Protein AF-A0A2D5RWP9-F1 (afdb_monomer)

Solvent-accessible surface area (backbone atoms only — not comparable to full-atom values): 9171 Å² total; per-residue (Å²): 132,50,73,49,72,63,87,47,72,61,32,36,39,42,35,46,74,88,45,94,67,64,46,67,49,40,52,75,76,70,40,96,72,80,53,68,64,59,50,48,52,53,51,50,51,46,49,51,52,52,52,40,40,59,70,70,45,74,65,79,40,70,72,49,46,51,50,49,53,53,50,52,50,51,52,50,51,54,46,50,58,51,56,60,55,58,46,37,27,44,32,41,39,40,41,35,51,88,33,41,37,39,33,44,34,35,32,41,31,47,40,72,61,50,60,53,40,54,74,77,41,97,43,74,67,56,35,51,54,55,34,52,76,67,67,56,53,42,78,75,44,78,47,79,45,81,44,94,59,90,75,68,82,51,73,52,77,48,82,42,84,106

Nearest PDB structures (foldseek):
  5a8s-assembly1_A  TM=4.879E-01  e=1.128E+00  Antheraea mylitta cypovirus 4
  5a9b-assembly1_A  TM=5.141E-01  e=1.789E+00  Bombyx mori cypovirus 1
  5gqj-assembly1_A  TM=4.897E-01  e=2.529E+00  Bombyx mori cypovirus 1
  2oh5-assembly1_A  TM=4.934E-01  e=3.786E+00  Bombyx mori cypovirus 1
  7wyr-assembly1_A  TM=3.131E-01  e=5.351E+00  Bombyx mori cypovirus 1

Foldseek 3Di:
DDWDALVAQRWIWDDDLPDPDIFIDGVQCVPPDPDPVLNVQVVVLRVVLRVCSNVVHDCNDPVNRVVSVVSNVVSVVVVVVVVQLLQWKWKWKWWQDPQFKTKTWIKTARNVLQVVVVVVDPDSVVSCVVCVVVVRIDGPDIDIGTGDDDDDTDIDMDIGGD

Mean predicted aligned error: 15.43 Å

Secondary structure (DSSP, 8-state):
--EEE-SSTT-EEES-SSSS--EEE-HHHHSS---HHHHHHHHHHHHHHHHHHHTT--TTSHHHHHHHHHHHHHHHHHHHHHHGGGGEEEEEEEEEETTTEEEEEEEEEEHHHHHHHTTT-S-HHHHHHHHHHTT--EEEEEEEEE-------EEEEEEE--

Radius of gyration: 24.76 Å; Cα contacts (8 Å, |Δi|>4): 239; chains: 1; bounding box: 57×28×71 Å

pLDDT: mean 77.9, std 11.56, range [49.12, 94.31]

Sequence (162 aa):
MKYLELNVHGFVISGSQDDGDITIKSDLTTSNNTDPVYLGAVRALETMICASFKAGIDVCTPSFLEAIELTVGAIFEEYNKRSETSDLIEIHKYTRTNAIIERDIVINVPESAWLKVMKEVDSEQDVLDVLSQQNHCHIASDTVNVVDTNAIFESSIDVIYK

Structure (mmCIF, N/CA/C/O backbone):
data_AF-A0A2D5RWP9-F1
#
_entry.id   AF-A0A2D5RWP9-F1
#
loop_
_atom_site.group_PDB
_atom_site.id
_atom_site.type_symbol
_atom_site.label_atom_id
_atom_site.label_alt_id
_atom_site.label_comp_id
_atom_site.label_asym_id
_atom_site.label_entity_id
_atom_site.label_seq_id
_atom_site.pdbx_PDB_ins_code
_atom_site.Cartn_x
_atom_site.Cartn_y
_atom_site.Cartn_z
_atom_site.occupancy
_atom_site.B_iso_or_equiv
_atom_site.auth_seq_id
_atom_site.auth_comp_id
_atom_site.auth_asym_id
_atom_site.auth_atom_id
_atom_site.pdbx_PDB_model_num
ATOM 1 N N . MET A 1 1 ? -25.845 8.946 19.096 1.00 50.19 1 MET A N 1
ATOM 2 C CA . MET A 1 1 ? -24.679 8.549 18.284 1.00 50.19 1 MET A CA 1
ATOM 3 C C . MET A 1 1 ? -23.478 8.556 19.213 1.00 50.19 1 MET A C 1
ATOM 5 O O . MET A 1 1 ? -23.206 9.603 19.788 1.00 50.19 1 MET A O 1
ATOM 9 N N . LYS A 1 2 ? -22.883 7.393 19.498 1.00 65.75 2 LYS A N 1
ATOM 10 C CA . LYS A 1 2 ? -21.662 7.316 20.308 1.00 65.75 2 LYS A CA 1
ATOM 11 C C . LYS A 1 2 ? -20.472 7.485 19.361 1.00 65.75 2 LYS A C 1
ATOM 13 O O . LYS A 1 2 ? -20.481 6.911 18.273 1.00 65.75 2 LYS A O 1
ATOM 18 N N . TYR A 1 3 ? -19.516 8.307 19.770 1.00 76.69 3 TYR A N 1
ATOM 19 C CA . TYR A 1 3 ? -18.241 8.483 19.088 1.00 76.69 3 TYR A CA 1
ATOM 20 C C . TYR A 1 3 ? -17.156 7.922 19.998 1.00 76.69 3 TYR A C 1
ATOM 22 O O . TYR A 1 3 ? -17.167 8.201 21.198 1.00 76.69 3 TYR A O 1
ATOM 30 N N . LEU A 1 4 ? -16.272 7.103 19.437 1.00 84.69 4 LEU A N 1
ATOM 31 C CA . LEU A 1 4 ? -15.088 6.603 20.120 1.00 84.69 4 LEU A CA 1
ATOM 32 C C . LEU A 1 4 ? -13.856 7.136 19.395 1.00 84.69 4 LEU A C 1
ATOM 34 O O . LEU A 1 4 ? -13.602 6.775 18.247 1.00 84.69 4 LEU A O 1
ATOM 38 N N . GLU A 1 5 ? -13.118 8.005 20.074 1.00 88.44 5 GLU A N 1
ATOM 39 C CA . GLU A 1 5 ? -11.850 8.542 19.592 1.00 88.44 5 GLU A CA 1
ATOM 40 C C . GLU A 1 5 ? -10.716 7.655 20.099 1.00 88.44 5 GLU A C 1
ATOM 42 O O . GLU A 1 5 ? -10.582 7.428 21.302 1.00 88.44 5 GLU A O 1
ATOM 47 N N . LEU A 1 6 ? -9.897 7.143 19.179 1.00 84.62 6 LEU A N 1
ATOM 48 C CA . LEU A 1 6 ? -8.772 6.271 19.526 1.00 84.62 6 LEU A CA 1
ATOM 49 C C . LEU A 1 6 ? -7.5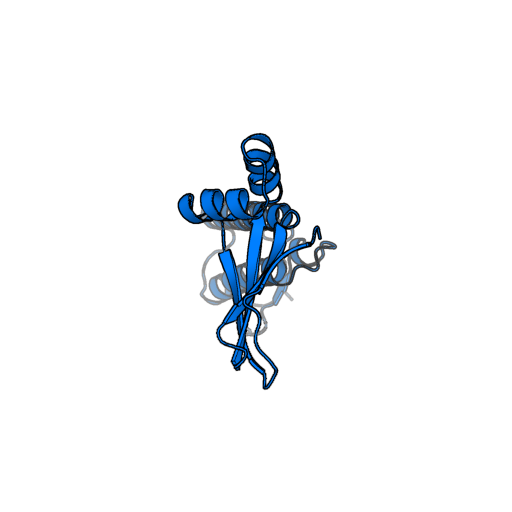03 7.059 19.890 1.00 84.62 6 LEU A C 1
ATOM 51 O O . LEU A 1 6 ? -6.509 6.458 20.280 1.00 84.62 6 LEU A O 1
ATOM 55 N N . ASN A 1 7 ? -7.533 8.395 19.783 1.00 84.94 7 ASN A N 1
ATOM 56 C CA . ASN A 1 7 ? -6.417 9.314 20.066 1.00 84.94 7 ASN A CA 1
ATOM 57 C C . ASN A 1 7 ? -5.117 9.017 19.295 1.00 84.94 7 ASN A C 1
ATOM 59 O O . ASN A 1 7 ? -4.042 9.462 19.686 1.00 84.94 7 ASN A O 1
ATOM 63 N N . VAL A 1 8 ? -5.225 8.308 18.174 1.00 84.19 8 VAL A N 1
ATOM 64 C CA . VAL A 1 8 ? -4.129 7.980 17.264 1.00 84.19 8 VAL A CA 1
ATOM 65 C C . VAL A 1 8 ? -4.573 8.318 15.845 1.00 84.19 8 VAL A C 1
ATOM 67 O O . VAL A 1 8 ? -5.692 7.981 15.467 1.00 84.19 8 VAL A O 1
ATOM 70 N N . HIS A 1 9 ? -3.739 9.033 15.081 1.00 83.44 9 HIS A N 1
ATOM 71 C CA . HIS A 1 9 ? -3.954 9.385 13.661 1.00 83.44 9 HIS A CA 1
ATOM 72 C C . HIS A 1 9 ? -5.377 9.873 13.283 1.00 83.44 9 HIS A C 1
ATOM 74 O O . HIS A 1 9 ? -5.860 9.625 12.175 1.00 83.44 9 HIS A O 1
ATOM 80 N N . GLY A 1 10 ? -6.068 10.543 14.212 1.00 83.69 10 GLY A N 1
ATOM 81 C CA . GLY A 1 10 ? -7.435 11.033 14.014 1.00 83.69 10 GLY A CA 1
ATOM 82 C C . GLY A 1 10 ? -8.488 9.935 13.835 1.00 83.69 10 GLY A C 1
ATOM 83 O O . GLY A 1 10 ? -9.548 10.202 13.276 1.00 83.69 10 GLY A O 1
ATOM 84 N N . PHE A 1 11 ? -8.217 8.694 14.261 1.00 87.81 11 PHE A N 1
ATOM 85 C CA . PHE A 1 11 ? -9.180 7.601 14.153 1.00 87.81 11 PHE A CA 1
ATOM 86 C C . PHE A 1 11 ? -10.398 7.842 15.055 1.00 87.81 11 PHE A C 1
ATOM 88 O O . PHE A 1 11 ? -10.295 7.855 16.287 1.00 87.81 11 PHE A O 1
ATOM 95 N N . VAL A 1 12 ? -11.566 7.980 14.426 1.00 89.62 12 VAL A N 1
ATOM 96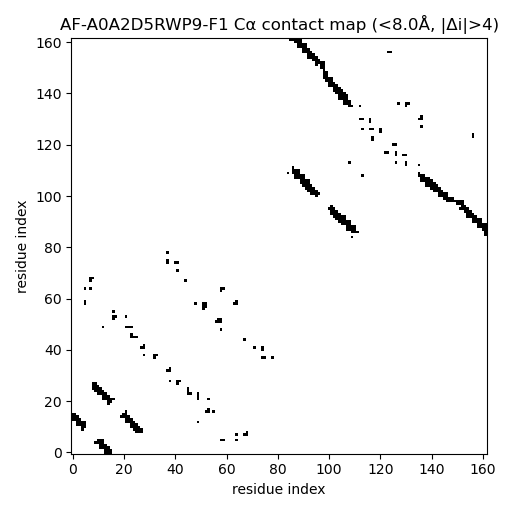 C CA . VAL A 1 12 ? -12.858 8.169 15.093 1.00 89.62 12 VAL A CA 1
ATOM 97 C C . VAL A 1 12 ? -13.856 7.140 14.586 1.00 89.62 12 VAL A C 1
ATOM 99 O O . VAL A 1 12 ? -14.205 7.119 13.403 1.00 89.62 12 VAL A O 1
ATOM 102 N N . ILE A 1 13 ? -14.359 6.314 15.500 1.00 89.00 13 ILE A N 1
ATOM 103 C CA . ILE A 1 13 ? -15.440 5.366 15.238 1.00 89.00 13 ILE A CA 1
ATOM 104 C C . ILE A 1 13 ? -16.768 6.040 15.578 1.00 89.00 13 ILE A C 1
ATOM 106 O O . ILE A 1 13 ? -16.954 6.558 16.677 1.00 89.00 13 ILE A O 1
ATOM 110 N N . SER A 1 14 ? -17.710 6.014 14.640 1.00 86.88 14 SER A N 1
ATOM 111 C CA . SER A 1 14 ? -19.062 6.545 14.808 1.00 86.88 14 SER A CA 1
ATOM 112 C C . SER A 1 14 ? -20.075 5.418 14.636 1.00 86.88 14 SER A C 1
ATOM 114 O O . SER A 1 14 ? -20.138 4.805 13.569 1.00 86.88 14 SER A O 1
ATOM 116 N N . GLY A 1 15 ? -20.871 5.147 15.670 1.00 76.62 15 GLY A N 1
ATOM 117 C CA . GLY A 1 15 ? -21.870 4.076 15.642 1.00 76.62 15 GLY A CA 1
ATOM 118 C C . GLY A 1 15 ? -22.119 3.462 17.016 1.00 76.62 15 GLY A C 1
ATOM 119 O O . GLY A 1 15 ? -21.591 3.922 18.028 1.00 76.62 15 GLY A O 1
ATOM 120 N N . SER A 1 16 ? -22.959 2.433 17.058 1.00 67.44 16 SER A N 1
ATOM 121 C CA . SER A 1 16 ? -23.137 1.583 18.237 1.00 67.44 16 SER A CA 1
ATOM 122 C C . SER A 1 16 ? -22.515 0.222 17.956 1.00 67.44 16 SER A C 1
ATOM 124 O O . SER A 1 16 ? -22.616 -0.267 16.838 1.00 67.44 16 SER A O 1
ATOM 126 N N . GLN A 1 17 ? -21.908 -0.404 18.961 1.00 67.00 17 GLN A N 1
ATOM 127 C CA . GLN A 1 17 ? -21.386 -1.769 18.841 1.00 67.00 17 GLN A CA 1
ATOM 128 C C . GLN A 1 17 ? -22.496 -2.783 18.495 1.00 67.00 17 GLN A C 1
ATOM 130 O O . GLN A 1 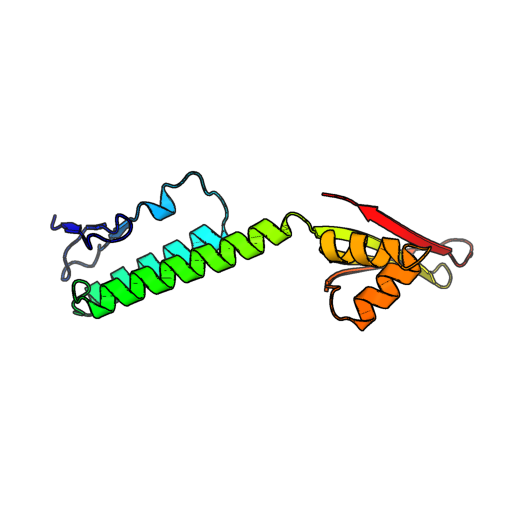17 ? -22.233 -3.772 17.818 1.00 67.00 17 GLN A O 1
ATOM 135 N N . ASP A 1 18 ? -23.736 -2.474 18.895 1.00 66.00 18 ASP A N 1
ATOM 136 C CA . ASP A 1 18 ? -24.911 -3.348 18.781 1.00 66.00 18 ASP A CA 1
ATOM 137 C C . ASP A 1 18 ? -25.792 -3.084 17.542 1.00 66.00 18 ASP A C 1
ATOM 139 O O . ASP A 1 18 ? -26.587 -3.942 17.169 1.00 66.00 18 ASP A O 1
ATOM 143 N N . ASP A 1 19 ? -25.665 -1.917 16.895 1.00 63.53 19 ASP A N 1
ATOM 144 C CA . ASP A 1 19 ? -26.468 -1.521 15.724 1.00 63.53 19 ASP A CA 1
ATOM 145 C C . ASP A 1 19 ? -25.530 -1.401 14.519 1.00 63.53 19 ASP A C 1
ATOM 147 O O . ASP A 1 19 ? -24.622 -0.572 14.513 1.00 63.53 19 ASP A O 1
ATOM 151 N N . GLY A 1 20 ? -25.725 -2.262 13.516 1.00 63.59 20 GLY A N 1
ATOM 152 C CA . GLY A 1 20 ? -24.739 -2.657 12.497 1.00 63.59 20 GLY A CA 1
ATOM 153 C C . GLY A 1 20 ? -24.080 -1.563 11.640 1.00 63.59 20 GLY A C 1
ATOM 154 O O . GLY A 1 20 ? -23.140 -1.879 10.901 1.00 63.59 20 GLY A O 1
ATOM 155 N N . ASP A 1 21 ? -24.487 -0.304 11.773 1.00 72.56 21 ASP A N 1
ATOM 156 C CA . ASP A 1 21 ? -23.937 0.850 11.065 1.00 72.56 21 ASP A CA 1
ATOM 157 C C . ASP A 1 21 ? -22.815 1.514 11.879 1.00 72.56 21 ASP A C 1
ATOM 159 O O . ASP A 1 21 ? -22.967 2.579 12.482 1.00 72.56 21 ASP A O 1
ATOM 163 N N . ILE A 1 22 ? -21.654 0.854 11.887 1.00 81.50 22 ILE A N 1
ATOM 164 C CA . ILE A 1 22 ? -20.403 1.424 12.400 1.00 81.50 22 ILE A CA 1
ATOM 165 C C . ILE A 1 22 ? -19.589 1.949 11.228 1.00 81.50 22 ILE A C 1
ATOM 167 O O . ILE A 1 22 ? -19.312 1.223 10.272 1.00 81.50 22 ILE A O 1
ATOM 171 N N . THR A 1 23 ? -19.186 3.207 11.339 1.00 85.06 23 THR A N 1
ATOM 172 C CA . THR A 1 23 ? -18.279 3.872 10.408 1.00 85.06 23 THR A CA 1
ATOM 173 C C . THR A 1 23 ? -17.022 4.294 11.147 1.00 85.06 23 THR A C 1
ATOM 175 O O . THR A 1 23 ? -17.059 4.561 12.346 1.00 85.06 23 THR A O 1
ATOM 178 N N . ILE A 1 24 ? -15.909 4.364 10.432 1.00 89.44 24 ILE A N 1
ATOM 179 C CA . ILE A 1 24 ? -14.653 4.900 10.946 1.00 89.44 24 ILE A CA 1
ATOM 180 C C . ILE A 1 24 ? -14.132 5.932 9.960 1.00 89.44 24 ILE A C 1
ATOM 182 O O . ILE A 1 24 ? -14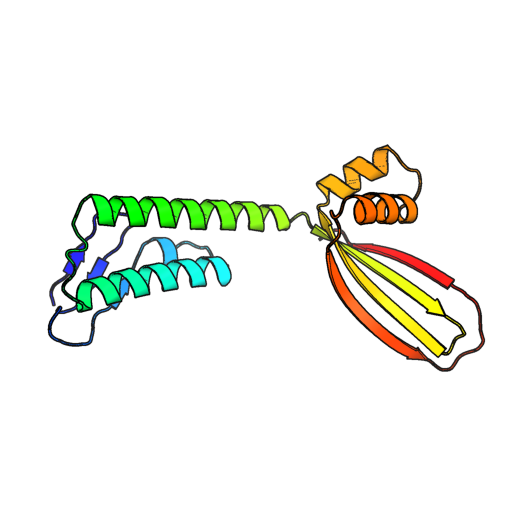.379 5.835 8.756 1.00 89.44 24 ILE A O 1
ATOM 186 N N . LYS A 1 25 ? -13.450 6.935 10.494 1.00 86.81 25 LYS A N 1
ATOM 187 C CA . LYS A 1 25 ? -12.688 7.914 9.727 1.00 86.81 25 LYS A CA 1
ATOM 188 C C . LYS A 1 25 ? -11.340 8.116 10.395 1.00 86.81 25 LYS A C 1
ATOM 190 O O . LYS A 1 25 ? -11.217 7.866 11.591 1.00 86.81 25 LYS A O 1
ATOM 195 N N . SER A 1 26 ? -10.372 8.582 9.624 1.00 87.81 26 SER A N 1
ATOM 196 C CA . SER A 1 26 ? -9.033 8.944 10.078 1.00 87.81 26 SER A CA 1
ATOM 197 C C . SER A 1 26 ? -8.552 10.187 9.341 1.00 87.81 26 SER A C 1
ATOM 199 O O . SER A 1 26 ? -9.002 10.459 8.224 1.00 87.81 26 SER A O 1
ATOM 201 N N . ASP A 1 27 ? -7.582 10.899 9.914 1.00 85.62 27 ASP A N 1
ATOM 202 C CA . ASP A 1 27 ? -6.959 12.041 9.232 1.00 85.62 27 ASP A CA 1
ATOM 203 C C . ASP A 1 27 ? -6.140 11.595 8.002 1.00 85.62 27 ASP A C 1
ATOM 205 O O . ASP A 1 27 ? -5.843 12.381 7.095 1.00 85.62 27 ASP A O 1
ATOM 209 N N . LEU A 1 28 ? -5.805 10.302 7.944 1.00 83.00 28 LEU A N 1
ATOM 210 C CA . LEU A 1 28 ? -4.991 9.677 6.905 1.00 83.00 28 LEU A CA 1
ATOM 211 C C . LEU A 1 28 ? -5.695 9.661 5.541 1.00 83.00 28 LEU A C 1
ATOM 213 O O . LEU A 1 28 ? -5.029 9.830 4.518 1.00 83.00 28 LEU A O 1
ATOM 217 N N . THR A 1 29 ? -7.025 9.513 5.514 1.00 72.12 29 THR A N 1
ATOM 218 C CA . THR A 1 29 ? -7.829 9.527 4.275 1.00 72.12 29 THR A CA 1
ATOM 219 C C . THR A 1 29 ? -8.207 10.932 3.803 1.00 72.12 29 THR A C 1
ATOM 221 O O . THR A 1 29 ? -8.591 11.100 2.647 1.00 72.12 29 THR A O 1
ATOM 224 N N . THR A 1 30 ? -8.087 11.942 4.669 1.00 61.00 30 THR A N 1
ATOM 225 C CA . THR A 1 30 ? -8.327 13.362 4.344 1.00 61.00 30 THR A CA 1
ATOM 226 C C . THR A 1 30 ? -7.077 14.120 3.913 1.00 61.00 30 THR A C 1
ATOM 228 O O . THR A 1 30 ? -7.170 15.279 3.509 1.00 61.00 30 THR A O 1
ATOM 231 N N . SER A 1 31 ? -5.904 13.491 3.998 1.00 60.91 31 SER A N 1
ATOM 232 C CA . SER A 1 31 ? -4.674 14.057 3.450 1.00 60.91 31 SER A CA 1
ATOM 233 C C . SER A 1 31 ? -4.816 14.272 1.933 1.00 60.91 31 SER A C 1
ATOM 235 O O . SER A 1 31 ? -5.521 13.522 1.264 1.00 60.91 31 SER A O 1
ATOM 237 N N . ASN A 1 32 ? -4.127 15.268 1.358 1.00 59.00 32 ASN A N 1
ATOM 238 C CA . ASN A 1 32 ? -4.090 15.518 -0.100 1.00 59.00 32 ASN A CA 1
ATOM 239 C C . ASN A 1 32 ? -3.509 14.337 -0.923 1.00 59.00 32 ASN A C 1
ATOM 241 O O . ASN A 1 32 ? -3.238 14.482 -2.115 1.00 59.00 32 ASN A O 1
ATOM 245 N N . ASN A 1 33 ? -3.271 13.184 -0.296 1.00 66.38 33 ASN A N 1
ATOM 246 C CA . ASN A 1 33 ? -2.767 11.988 -0.933 1.00 66.38 33 ASN A CA 1
ATOM 247 C C . ASN A 1 33 ? -3.887 11.312 -1.735 1.00 66.38 33 ASN A C 1
ATOM 249 O O . ASN A 1 33 ? -4.891 10.863 -1.185 1.00 66.38 33 ASN A O 1
ATOM 253 N N . THR A 1 34 ? -3.705 11.254 -3.052 1.00 71.50 34 THR A N 1
ATOM 254 C CA . THR A 1 34 ? -4.650 10.634 -3.990 1.00 71.50 34 THR A CA 1
ATOM 255 C C . THR A 1 34 ? -4.191 9.254 -4.466 1.00 71.50 34 THR A C 1
ATOM 257 O O . THR A 1 34 ? -4.873 8.649 -5.294 1.00 71.50 34 THR A O 1
ATOM 260 N N . ASP A 1 35 ? -3.076 8.728 -3.939 1.00 79.62 35 ASP A N 1
ATOM 261 C CA . ASP A 1 35 ? -2.555 7.423 -4.338 1.00 79.62 35 ASP A CA 1
ATOM 262 C C . ASP A 1 35 ? -3.540 6.301 -3.949 1.00 79.62 35 ASP A C 1
ATOM 264 O O . ASP A 1 35 ? -3.862 6.118 -2.768 1.00 79.62 35 ASP A O 1
ATOM 268 N N . PRO A 1 36 ? -4.039 5.520 -4.923 1.00 78.25 36 PRO A N 1
ATOM 269 C CA . PRO A 1 36 ? -5.077 4.527 -4.677 1.00 78.25 36 PRO A CA 1
ATOM 270 C C . PRO A 1 36 ? -4.599 3.341 -3.832 1.00 78.25 36 PRO A C 1
ATOM 272 O O . P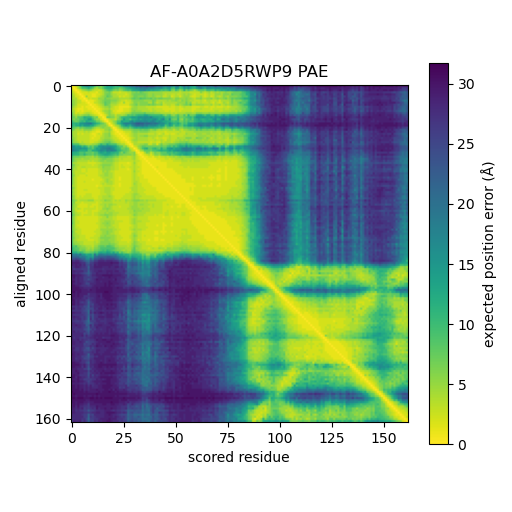RO A 1 36 ? -5.424 2.695 -3.185 1.00 78.25 36 PRO A O 1
ATOM 275 N N . VAL A 1 37 ? -3.299 3.038 -3.818 1.00 80.69 37 VAL A N 1
ATOM 276 C CA . VAL A 1 37 ? -2.728 1.939 -3.029 1.00 80.69 37 VAL A CA 1
ATOM 277 C C . VAL A 1 37 ? -2.528 2.368 -1.584 1.00 80.69 37 VAL A C 1
ATOM 279 O O . VAL A 1 37 ? -2.938 1.631 -0.689 1.00 80.69 37 VAL A O 1
ATOM 282 N N . TYR A 1 38 ? -2.008 3.574 -1.348 1.00 86.25 38 TYR A N 1
ATOM 283 C CA . TYR A 1 38 ? -1.976 4.165 -0.010 1.00 86.25 38 TYR A CA 1
ATOM 284 C C . TYR A 1 38 ? -3.389 4.249 0.578 1.00 86.25 38 TYR A C 1
ATOM 286 O O . TYR A 1 38 ? -3.658 3.706 1.650 1.00 86.25 38 TYR A O 1
ATOM 294 N N . LEU A 1 39 ? -4.330 4.846 -0.161 1.00 86.75 39 LEU A N 1
ATOM 295 C CA . LEU A 1 39 ? -5.719 4.970 0.281 1.00 86.75 39 LEU A CA 1
ATOM 296 C C . LEU A 1 39 ? -6.388 3.602 0.474 1.00 86.75 39 LEU A C 1
ATOM 298 O O . LEU A 1 39 ? -7.197 3.436 1.386 1.00 86.75 39 LEU A O 1
ATOM 302 N N . GLY A 1 40 ? -6.049 2.612 -0.354 1.00 87.12 40 GLY A N 1
ATOM 303 C CA . GLY A 1 40 ? -6.498 1.230 -0.196 1.00 87.12 40 GLY A CA 1
ATOM 304 C C . GLY A 1 40 ? -6.009 0.600 1.111 1.00 87.12 40 GLY A C 1
ATOM 305 O O . GLY A 1 40 ? -6.810 0.016 1.840 1.00 87.12 40 GLY A O 1
ATOM 306 N N . ALA A 1 41 ? -4.726 0.768 1.441 1.00 89.69 41 ALA A N 1
ATOM 307 C CA . ALA A 1 41 ? -4.133 0.258 2.675 1.00 89.69 41 ALA A CA 1
ATOM 308 C C . ALA A 1 41 ? -4.729 0.928 3.925 1.00 89.69 41 ALA A C 1
ATOM 310 O O . ALA A 1 41 ? -5.116 0.239 4.870 1.00 89.69 41 ALA A O 1
ATOM 311 N N . VAL A 1 42 ? -4.896 2.255 3.906 1.00 91.31 42 VAL A N 1
ATOM 312 C CA . VAL A 1 42 ? -5.535 2.992 5.009 1.00 91.31 42 VAL A CA 1
ATOM 313 C C . VAL A 1 42 ? -6.987 2.542 5.206 1.00 91.31 42 VAL A C 1
ATOM 315 O O . VAL A 1 42 ? -7.394 2.271 6.334 1.00 91.31 42 VAL A O 1
ATOM 318 N N . ARG A 1 43 ? -7.763 2.369 4.126 1.00 90.56 43 ARG A N 1
ATOM 319 C CA . ARG A 1 43 ? -9.143 1.850 4.209 1.00 90.56 43 ARG A CA 1
ATOM 320 C C . ARG A 1 43 ? -9.212 0.420 4.743 1.00 90.56 43 ARG A C 1
ATOM 322 O O . ARG A 1 43 ? -10.169 0.067 5.435 1.00 90.56 43 ARG A O 1
ATOM 329 N N . ALA A 1 44 ? -8.228 -0.418 4.422 1.00 91.25 44 ALA A N 1
ATOM 330 C CA . ALA A 1 44 ? -8.145 -1.771 4.962 1.00 91.25 44 ALA A CA 1
ATOM 331 C C . ALA A 1 44 ? -7.899 -1.748 6.480 1.00 91.25 44 ALA A C 1
ATOM 333 O O . ALA A 1 44 ? -8.593 -2.450 7.217 1.00 91.25 44 ALA A O 1
ATOM 334 N N . LEU A 1 45 ? -6.988 -0.889 6.951 1.00 94.00 45 LEU A N 1
ATOM 335 C CA . LEU A 1 45 ? -6.744 -0.662 8.378 1.00 94.00 45 LEU A CA 1
ATOM 336 C C . LEU A 1 45 ? -8.004 -0.146 9.093 1.00 94.00 45 LEU A C 1
ATOM 338 O O . LEU A 1 45 ? -8.420 -0.712 10.102 1.00 94.00 45 LEU A O 1
ATOM 342 N N . GLU A 1 46 ? -8.662 0.867 8.531 1.00 91.81 46 GLU A N 1
ATOM 343 C CA . GLU A 1 46 ? -9.953 1.381 9.003 1.00 91.81 46 GLU A CA 1
ATOM 344 C C . GLU A 1 46 ? -10.991 0.253 9.146 1.00 91.81 46 GLU A C 1
ATOM 346 O O . GLU A 1 46 ? -11.607 0.068 10.201 1.00 91.81 46 GLU A O 1
ATOM 351 N N . THR A 1 47 ? -11.138 -0.568 8.106 1.00 91.06 47 THR A N 1
ATOM 352 C CA . THR A 1 47 ? -12.072 -1.702 8.097 1.00 91.06 47 THR A CA 1
ATOM 353 C C . THR A 1 47 ? -11.737 -2.725 9.184 1.00 91.06 47 THR A C 1
ATOM 355 O O . THR A 1 47 ? -12.644 -3.212 9.861 1.00 91.06 47 THR A O 1
ATOM 358 N N . MET A 1 48 ? -10.453 -3.026 9.394 1.00 94.12 48 MET A N 1
ATOM 359 C CA . MET A 1 48 ? -9.990 -3.948 10.435 1.00 94.12 48 MET A CA 1
ATOM 360 C C . MET A 1 48 ? -10.333 -3.437 11.842 1.00 94.12 48 MET A C 1
ATOM 362 O O . MET A 1 48 ? -10.837 -4.205 12.666 1.00 94.12 48 MET A O 1
ATOM 366 N N . ILE A 1 49 ? -10.112 -2.147 12.117 1.00 92.50 49 ILE A N 1
ATOM 367 C CA . ILE A 1 49 ? -10.452 -1.520 13.404 1.00 92.50 49 ILE A CA 1
ATOM 368 C C . ILE A 1 49 ? -11.966 -1.607 13.644 1.00 92.50 49 ILE A C 1
ATOM 370 O O . ILE A 1 49 ? -12.405 -2.067 14.699 1.00 92.50 49 ILE A O 1
ATOM 374 N N . CYS A 1 50 ? -12.769 -1.249 12.638 1.00 89.94 50 CYS A N 1
ATOM 375 C CA . CYS A 1 50 ? -14.227 -1.377 12.678 1.00 89.94 50 CYS A CA 1
ATOM 376 C C . CYS A 1 50 ? -14.687 -2.812 12.959 1.00 89.94 50 CYS A C 1
ATOM 378 O O . CYS A 1 50 ? -15.557 -3.028 13.803 1.00 89.94 50 CYS A O 1
ATOM 380 N N . ALA A 1 51 ? -14.123 -3.796 12.256 1.00 89.44 51 ALA A N 1
ATOM 381 C CA . ALA A 1 51 ? -14.469 -5.203 12.429 1.00 89.44 51 ALA A CA 1
ATOM 382 C C . ALA A 1 51 ? -14.119 -5.702 13.838 1.00 89.44 51 ALA A C 1
ATOM 384 O O . ALA A 1 51 ? -14.921 -6.399 14.458 1.00 89.44 51 ALA A O 1
ATOM 385 N N . SER A 1 52 ? -12.965 -5.289 14.366 1.00 91.31 52 SER A N 1
ATOM 386 C CA . SER A 1 52 ? -12.521 -5.622 15.724 1.00 91.31 52 SER A CA 1
ATOM 387 C C . SER A 1 52 ? -13.474 -5.044 16.768 1.00 91.31 52 SER A C 1
ATOM 389 O O . SER A 1 52 ? -13.947 -5.765 17.647 1.00 91.31 52 SER A O 1
ATOM 391 N N . PHE A 1 53 ? -13.844 -3.771 16.613 1.00 89.06 53 PHE A N 1
ATOM 392 C CA . PHE A 1 53 ? -14.812 -3.120 17.488 1.00 89.06 53 PHE A CA 1
ATOM 393 C C . PHE A 1 53 ? -16.186 -3.813 17.440 1.00 89.06 53 PHE A C 1
ATOM 395 O O . PHE A 1 53 ? -16.746 -4.123 18.491 1.00 89.06 53 PHE A O 1
ATOM 402 N N . LYS A 1 54 ? -16.698 -4.158 16.245 1.00 87.12 54 LYS A N 1
ATOM 403 C CA . LYS A 1 54 ? -17.939 -4.951 16.087 1.00 87.12 54 LYS A CA 1
ATOM 404 C C . LYS A 1 54 ? -17.857 -6.326 16.749 1.00 87.12 54 LYS A C 1
ATOM 406 O O . LYS A 1 54 ? -18.862 -6.827 17.238 1.00 87.12 54 LYS A O 1
ATOM 411 N N . ALA A 1 55 ? -16.677 -6.938 16.768 1.00 88.06 55 ALA A N 1
ATOM 412 C CA . ALA A 1 55 ? -16.461 -8.253 17.361 1.00 88.06 55 ALA A CA 1
ATOM 413 C C . ALA A 1 55 ? -16.388 -8.241 18.900 1.00 88.06 55 ALA A C 1
ATOM 415 O O . ALA A 1 55 ? -16.182 -9.294 19.500 1.00 88.06 55 ALA A O 1
ATOM 416 N N . GLY A 1 56 ? -16.539 -7.083 19.554 1.00 87.69 56 GLY A N 1
ATOM 417 C CA . GLY A 1 56 ? -16.427 -6.985 21.012 1.00 87.69 56 GLY A CA 1
ATOM 418 C C . GLY A 1 56 ? -15.003 -6.746 21.516 1.00 87.69 56 GLY A C 1
ATOM 419 O O . GLY A 1 56 ? -14.784 -6.767 22.725 1.00 87.69 56 GLY A O 1
ATOM 420 N N . ILE A 1 57 ? -14.030 -6.544 20.620 1.00 89.75 57 ILE A N 1
ATOM 421 C CA . ILE A 1 57 ? -12.635 -6.305 21.006 1.00 89.75 57 ILE A CA 1
ATOM 422 C C . ILE A 1 57 ? -12.496 -4.872 21.522 1.00 89.75 57 ILE A C 1
ATOM 424 O O . ILE A 1 57 ? -12.965 -3.922 20.891 1.00 89.75 57 ILE A O 1
ATOM 428 N N . ASP A 1 58 ? -11.813 -4.720 22.656 1.00 89.75 58 ASP A N 1
ATOM 429 C CA . ASP A 1 58 ? -11.439 -3.413 23.185 1.00 89.75 58 ASP A CA 1
ATOM 430 C C . ASP A 1 58 ? -10.285 -2.806 22.367 1.00 89.75 58 ASP A C 1
ATOM 432 O O . ASP A 1 58 ? -9.101 -3.098 22.564 1.00 89.75 58 ASP A O 1
ATOM 436 N N . VAL A 1 59 ? -10.666 -1.950 21.421 1.00 91.06 59 VAL A N 1
ATOM 437 C CA . VAL A 1 59 ? -9.760 -1.226 20.517 1.00 91.06 59 VAL A CA 1
ATOM 438 C C . VAL A 1 59 ? -9.037 -0.051 21.188 1.00 91.06 59 VAL A C 1
ATOM 440 O O . VAL A 1 59 ? -8.194 0.576 20.555 1.00 91.06 59 VAL A O 1
ATOM 443 N N . CYS A 1 60 ? -9.341 0.259 22.453 1.00 91.06 60 CYS A N 1
ATOM 444 C CA . CYS A 1 60 ? -8.673 1.313 23.222 1.00 91.06 60 CYS A CA 1
ATOM 445 C C . CYS A 1 60 ? -7.507 0.789 24.068 1.00 91.06 60 CYS A C 1
ATOM 447 O O . CYS A 1 60 ? -6.865 1.563 24.782 1.00 91.06 60 CYS A O 1
ATOM 449 N N . THR A 1 61 ? -7.226 -0.515 24.019 1.00 93.25 61 THR A N 1
ATOM 450 C CA . THR A 1 61 ? -6.094 -1.087 24.750 1.00 93.25 61 THR A CA 1
ATOM 451 C C . THR A 1 61 ? -4.763 -0.546 24.209 1.00 93.25 61 THR A C 1
ATOM 453 O O . THR A 1 61 ? -4.607 -0.421 22.992 1.00 93.25 61 THR A O 1
ATOM 456 N N . PRO A 1 62 ? -3.763 -0.277 25.074 1.00 93.44 62 PRO A N 1
ATOM 457 C CA . PRO A 1 62 ? -2.475 0.266 24.638 1.00 93.44 62 PRO A CA 1
ATOM 458 C C . PRO A 1 62 ? -1.806 -0.557 23.532 1.00 93.44 62 PRO A C 1
ATOM 460 O O . PRO A 1 62 ? -1.325 0.004 22.558 1.00 93.44 62 PRO A O 1
ATOM 463 N N . SER A 1 63 ? -1.847 -1.888 23.636 1.00 93.06 63 SER A N 1
ATOM 464 C CA . SER A 1 63 ? -1.258 -2.788 22.637 1.00 93.06 63 SER A CA 1
ATOM 465 C C . SER A 1 63 ? -1.965 -2.728 21.280 1.00 93.06 63 SER A C 1
ATOM 467 O O . SER A 1 63 ? -1.327 -2.918 20.249 1.00 93.06 63 SER A O 1
ATOM 469 N N . PHE A 1 64 ? -3.277 -2.471 21.258 1.00 93.62 64 PHE A N 1
ATOM 470 C CA . PHE A 1 64 ? -4.017 -2.312 20.007 1.00 93.62 64 PHE A CA 1
ATOM 471 C C . PHE A 1 64 ? -3.668 -0.981 19.337 1.00 93.62 64 PHE A C 1
ATOM 473 O O . PHE A 1 64 ? -3.442 -0.943 18.130 1.00 93.62 64 PHE A O 1
ATOM 480 N N . LEU A 1 65 ? -3.563 0.095 20.122 1.00 93.56 65 LEU A N 1
ATOM 481 C CA . LEU A 1 65 ? -3.148 1.409 19.626 1.00 93.56 65 LEU A CA 1
ATOM 482 C C . LEU A 1 65 ? -1.705 1.384 19.099 1.00 93.56 65 LEU A C 1
ATOM 484 O O . LEU A 1 65 ? -1.458 1.871 18.001 1.00 93.56 65 LEU A O 1
ATOM 488 N N . GLU A 1 66 ? -0.782 0.733 19.811 1.00 93.06 66 GLU A N 1
ATOM 489 C CA . GLU A 1 66 ? 0.601 0.524 19.356 1.00 93.06 66 GLU A CA 1
ATOM 490 C C . GLU A 1 66 ? 0.650 -0.257 18.032 1.00 93.06 66 GLU A C 1
ATOM 492 O O . GLU A 1 66 ? 1.382 0.103 17.111 1.00 93.06 66 GLU A O 1
ATOM 497 N N . ALA A 1 67 ? -0.182 -1.294 17.883 1.00 92.69 67 ALA A N 1
ATOM 498 C CA . ALA A 1 67 ? -0.286 -2.034 16.628 1.00 92.69 67 ALA A CA 1
ATOM 499 C C . ALA A 1 67 ? -0.817 -1.164 15.472 1.00 92.69 67 ALA A C 1
ATOM 501 O O . ALA A 1 67 ? -0.348 -1.307 14.339 1.00 92.69 67 ALA A O 1
ATOM 502 N N . ILE A 1 68 ? -1.760 -0.249 15.738 1.00 93.88 68 ILE A N 1
ATOM 503 C CA . ILE A 1 68 ? -2.227 0.732 14.747 1.00 93.88 68 ILE A CA 1
ATOM 504 C C . ILE A 1 68 ? -1.074 1.650 14.332 1.00 93.88 68 ILE A C 1
ATOM 506 O O . ILE A 1 68 ? -0.841 1.798 13.135 1.00 93.88 68 ILE A O 1
ATOM 510 N N . GLU A 1 69 ? -0.337 2.231 15.281 1.00 92.62 69 GLU A N 1
ATOM 511 C CA . GLU A 1 69 ? 0.793 3.129 14.990 1.00 92.62 69 GLU A CA 1
ATOM 512 C C . GLU A 1 69 ? 1.872 2.437 14.153 1.00 92.62 69 GLU A C 1
ATOM 514 O O . GLU A 1 69 ? 2.302 2.973 13.130 1.00 92.62 69 GLU A O 1
ATOM 519 N N . LEU A 1 70 ? 2.258 1.214 14.529 1.00 93.50 70 LEU A N 1
ATOM 520 C CA . LEU A 1 70 ? 3.218 0.407 13.772 1.00 93.50 70 LEU A CA 1
ATOM 521 C C . LEU A 1 70 ? 2.730 0.130 12.348 1.00 93.50 70 LEU A C 1
ATOM 523 O O . LEU A 1 70 ? 3.496 0.249 11.392 1.00 93.50 70 LEU A O 1
ATOM 527 N N . THR A 1 71 ? 1.448 -0.207 12.194 1.00 94.31 71 THR A N 1
ATOM 528 C CA . THR A 1 71 ? 0.856 -0.481 10.879 1.00 94.31 71 THR A CA 1
ATOM 529 C C . THR A 1 71 ? 0.832 0.774 10.012 1.00 94.31 71 THR A C 1
ATOM 531 O O . THR A 1 71 ? 1.187 0.714 8.837 1.00 94.31 71 THR A O 1
ATOM 534 N N . VAL A 1 72 ? 0.461 1.925 10.579 1.00 92.00 72 VAL A N 1
ATOM 535 C CA . VAL A 1 72 ? 0.485 3.211 9.870 1.00 92.00 72 VAL A CA 1
ATOM 536 C C . VAL A 1 72 ? 1.912 3.575 9.461 1.00 92.00 72 VAL A C 1
ATOM 538 O O . VAL A 1 72 ? 2.130 3.950 8.310 1.00 92.00 72 VAL A O 1
ATOM 541 N N . GLY A 1 73 ? 2.890 3.399 10.354 1.00 88.75 73 GLY A N 1
ATOM 542 C CA . GLY A 1 73 ? 4.308 3.588 10.046 1.00 88.75 73 GLY A CA 1
ATOM 543 C C . GLY A 1 73 ? 4.773 2.732 8.866 1.00 88.75 73 GLY A C 1
ATOM 544 O O . GLY A 1 73 ? 5.378 3.259 7.936 1.00 88.75 73 GLY A O 1
ATOM 545 N N . ALA A 1 74 ? 4.413 1.445 8.847 1.00 90.31 74 ALA A N 1
ATOM 546 C CA . ALA A 1 74 ? 4.740 0.540 7.746 1.00 90.31 74 ALA A CA 1
ATOM 547 C C . ALA A 1 74 ? 4.070 0.949 6.420 1.00 90.31 74 ALA A C 1
ATOM 549 O O . ALA A 1 74 ? 4.706 0.905 5.369 1.00 90.31 74 ALA A O 1
ATOM 550 N N . ILE A 1 75 ? 2.807 1.395 6.457 1.00 90.19 75 ILE A N 1
ATOM 551 C CA . ILE A 1 75 ? 2.111 1.920 5.270 1.00 90.19 75 ILE A CA 1
ATOM 552 C C . ILE A 1 75 ? 2.845 3.147 4.720 1.00 90.19 75 ILE A C 1
ATOM 554 O O . ILE A 1 75 ? 3.047 3.238 3.510 1.00 90.19 75 ILE A O 1
ATOM 558 N N . PHE A 1 76 ? 3.256 4.081 5.583 1.00 85.50 76 PHE A N 1
ATOM 559 C CA . PHE A 1 76 ? 4.017 5.259 5.165 1.00 85.50 76 PHE A CA 1
ATOM 560 C C . PHE A 1 76 ? 5.388 4.901 4.598 1.00 85.50 76 PHE A C 1
ATOM 562 O O . PHE A 1 76 ? 5.786 5.471 3.588 1.00 85.50 76 PHE A O 1
ATOM 569 N N . GLU A 1 77 ? 6.106 3.970 5.222 1.00 84.62 77 GLU A N 1
ATOM 570 C CA . GLU A 1 77 ? 7.417 3.531 4.749 1.00 84.62 77 GLU A CA 1
ATOM 571 C C . GLU A 1 77 ? 7.324 2.916 3.347 1.00 84.62 77 GLU A C 1
ATOM 573 O O . GLU A 1 77 ? 8.057 3.322 2.447 1.00 84.62 77 GLU A O 1
ATOM 578 N N . GLU A 1 78 ? 6.381 1.999 3.129 1.00 82.50 78 GLU A N 1
ATOM 579 C CA . GLU A 1 78 ? 6.177 1.373 1.819 1.00 82.50 78 GLU A CA 1
ATOM 580 C C . GLU A 1 78 ? 5.644 2.361 0.779 1.00 82.50 78 GLU A C 1
ATOM 582 O O . GLU A 1 78 ? 6.068 2.336 -0.376 1.00 82.50 78 GLU A O 1
ATOM 587 N N . TYR A 1 79 ? 4.764 3.282 1.178 1.00 81.50 79 TYR A N 1
ATOM 588 C CA . TYR A 1 79 ? 4.323 4.360 0.299 1.00 81.50 79 TYR A CA 1
ATOM 589 C C . TYR A 1 79 ? 5.489 5.258 -0.127 1.00 81.50 79 TYR A C 1
ATOM 591 O O . TYR A 1 79 ? 5.623 5.555 -1.312 1.00 81.50 79 TYR A O 1
ATOM 599 N N . ASN A 1 80 ? 6.365 5.646 0.802 1.00 77.12 80 ASN A N 1
ATOM 600 C CA . ASN A 1 80 ? 7.512 6.496 0.498 1.00 77.12 80 ASN A CA 1
ATOM 601 C C . ASN A 1 80 ? 8.522 5.776 -0.402 1.00 77.12 80 ASN A C 1
ATOM 603 O O . ASN A 1 80 ? 8.910 6.347 -1.419 1.00 77.12 80 ASN A O 1
ATOM 607 N N . LYS A 1 81 ? 8.849 4.505 -0.124 1.00 72.06 81 LYS A N 1
ATOM 608 C CA . LYS A 1 81 ? 9.664 3.659 -1.021 1.00 72.06 81 LYS A CA 1
ATOM 609 C C . LYS A 1 81 ? 9.067 3.557 -2.423 1.00 72.06 81 LYS A C 1
ATOM 611 O O . LYS A 1 81 ? 9.784 3.513 -3.415 1.00 72.06 81 LYS A O 1
ATOM 616 N N . ARG A 1 82 ? 7.738 3.524 -2.530 1.00 61.34 82 ARG A N 1
ATOM 617 C CA . ARG A 1 82 ? 7.048 3.504 -3.822 1.00 61.34 82 ARG A CA 1
ATOM 618 C C . ARG A 1 82 ? 7.020 4.879 -4.487 1.00 61.34 82 ARG A C 1
ATOM 620 O O . ARG A 1 82 ? 7.101 4.952 -5.705 1.00 61.34 82 ARG A O 1
ATOM 627 N N . SER A 1 83 ? 6.982 5.972 -3.732 1.00 53.03 83 SER A N 1
ATOM 628 C CA . SER A 1 83 ? 7.194 7.309 -4.298 1.00 53.03 83 SER A CA 1
ATOM 629 C C . SER A 1 83 ? 8.632 7.502 -4.795 1.00 53.03 83 SER A C 1
ATOM 631 O O . SER A 1 83 ? 8.829 8.182 -5.791 1.00 53.03 83 SER A O 1
ATOM 633 N N . GLU A 1 84 ? 9.618 6.814 -4.210 1.00 51.16 84 GLU A N 1
ATOM 634 C CA . GLU A 1 84 ? 10.986 6.718 -4.752 1.00 51.16 84 GLU A CA 1
ATOM 635 C C . GLU A 1 84 ? 11.051 5.879 -6.047 1.00 51.16 84 GLU A C 1
ATOM 637 O O . GLU A 1 84 ? 11.990 6.016 -6.824 1.00 51.16 84 GLU A O 1
ATOM 642 N N . THR A 1 85 ? 10.024 5.073 -6.361 1.00 49.12 85 THR A N 1
ATOM 643 C CA . THR A 1 85 ? 9.849 4.483 -7.707 1.00 49.12 85 THR A CA 1
ATOM 644 C C . THR A 1 85 ? 9.252 5.459 -8.733 1.00 49.12 85 THR A C 1
ATOM 646 O O . THR A 1 85 ? 8.991 5.067 -9.868 1.00 49.12 85 THR A O 1
ATOM 649 N N . SER A 1 86 ? 9.067 6.737 -8.372 1.00 50.97 86 SER A N 1
ATOM 650 C CA . SER A 1 86 ? 8.894 7.833 -9.340 1.00 50.97 86 SER A CA 1
ATOM 651 C C . SER A 1 86 ? 10.139 8.035 -10.207 1.00 50.97 86 SER A C 1
ATOM 653 O O . SER A 1 86 ? 10.012 8.574 -11.299 1.00 50.97 86 SER A O 1
ATOM 655 N N . ASP A 1 87 ? 11.305 7.559 -9.765 1.00 59.22 87 ASP A N 1
ATOM 656 C CA . ASP A 1 87 ? 12.560 7.595 -10.520 1.00 59.22 87 ASP A CA 1
ATOM 657 C C . ASP A 1 87 ? 12.731 6.298 -11.331 1.00 59.22 87 ASP A C 1
ATOM 659 O O . ASP A 1 87 ? 13.799 5.688 -11.346 1.00 59.22 87 ASP A O 1
ATOM 663 N N . LEU A 1 88 ? 11.655 5.775 -11.926 1.00 63.12 88 LEU A N 1
ATOM 664 C CA . LEU A 1 88 ? 11.746 4.647 -12.850 1.00 63.12 88 LEU A CA 1
ATOM 665 C C . LEU A 1 88 ? 11.824 5.187 -14.273 1.00 63.12 88 LEU A C 1
ATOM 667 O O . LEU A 1 88 ? 10.888 5.822 -14.759 1.00 63.12 88 LEU A O 1
ATOM 671 N N . ILE A 1 89 ? 12.914 4.867 -14.960 1.00 71.62 89 ILE A N 1
ATOM 672 C CA . ILE A 1 89 ? 12.987 5.042 -16.406 1.00 71.62 89 ILE A CA 1
ATOM 673 C C . ILE A 1 89 ? 12.290 3.863 -17.086 1.00 71.62 89 ILE A C 1
ATOM 675 O O . ILE A 1 89 ? 12.374 2.713 -16.634 1.00 71.62 89 ILE A O 1
ATOM 679 N N . GLU A 1 90 ? 11.587 4.160 -18.172 1.00 74.56 90 GLU A N 1
ATOM 680 C CA . GLU A 1 90 ? 10.961 3.159 -19.028 1.00 74.56 90 GLU A CA 1
ATOM 681 C C . GLU A 1 90 ? 11.868 2.921 -20.232 1.00 74.56 90 GLU A C 1
ATOM 683 O O . GLU A 1 90 ? 12.235 3.858 -20.940 1.00 74.56 90 GLU A O 1
ATOM 688 N N . ILE A 1 91 ? 12.265 1.670 -20.446 1.00 75.31 91 ILE A N 1
ATOM 689 C CA . ILE A 1 91 ? 13.154 1.296 -21.541 1.00 75.31 91 ILE A CA 1
ATOM 690 C C . ILE A 1 91 ? 12.384 0.405 -22.498 1.00 75.31 91 ILE A C 1
ATOM 692 O O . ILE A 1 91 ? 11.939 -0.678 -22.115 1.00 75.31 91 ILE A O 1
ATOM 696 N N . HIS A 1 92 ? 12.263 0.850 -23.743 1.00 75.31 92 HIS A N 1
ATOM 697 C CA . HIS A 1 92 ? 11.652 0.082 -24.816 1.00 75.31 92 HIS A CA 1
ATOM 698 C C . HIS A 1 92 ? 12.744 -0.612 -25.617 1.00 75.31 92 HIS A C 1
ATOM 700 O O . HIS A 1 92 ? 13.605 0.039 -26.212 1.00 75.31 92 HIS A O 1
ATOM 706 N N . LYS A 1 93 ? 12.718 -1.944 -25.630 1.00 77.12 93 LYS A N 1
ATOM 707 C CA . LYS A 1 93 ? 13.601 -2.757 -26.463 1.00 77.12 93 LYS A CA 1
ATOM 708 C C . LYS A 1 93 ? 12.813 -3.324 -27.631 1.00 77.12 93 LYS A C 1
ATOM 710 O O . LYS A 1 93 ? 12.031 -4.263 -27.461 1.00 77.12 93 LYS A O 1
ATOM 715 N N . TYR A 1 94 ? 13.103 -2.816 -28.822 1.00 73.56 94 TYR A N 1
ATOM 716 C CA . TYR A 1 94 ? 12.500 -3.281 -30.063 1.00 73.56 94 TYR A CA 1
ATOM 717 C C . TYR A 1 94 ? 13.394 -4.331 -30.707 1.00 73.56 94 TYR A C 1
ATOM 719 O O . TYR A 1 94 ? 14.575 -4.100 -30.961 1.00 73.56 94 TYR A O 1
ATOM 727 N N . THR A 1 95 ? 12.842 -5.513 -30.972 1.00 71.44 95 THR A N 1
ATOM 728 C CA . THR A 1 95 ? 13.544 -6.580 -31.696 1.00 71.44 95 THR A CA 1
ATOM 729 C C . THR A 1 95 ? 12.722 -7.017 -32.898 1.00 71.44 95 THR A C 1
ATOM 731 O O . THR A 1 95 ? 11.606 -7.515 -32.737 1.00 71.44 95 THR A O 1
ATOM 734 N N . ARG A 1 96 ? 13.288 -6.904 -34.106 1.00 63.97 96 ARG A N 1
ATOM 735 C CA . ARG A 1 96 ? 12.673 -7.433 -35.331 1.00 63.97 96 ARG A CA 1
ATOM 736 C C . ARG A 1 96 ? 13.389 -8.702 -35.790 1.00 63.97 96 ARG A C 1
ATOM 738 O O . ARG A 1 96 ? 14.543 -8.661 -36.209 1.00 63.97 96 ARG A O 1
ATOM 745 N N . THR A 1 97 ? 12.692 -9.841 -35.752 1.00 65.06 97 THR A N 1
ATOM 746 C CA . THR A 1 97 ? 13.236 -11.139 -36.196 1.00 65.06 97 THR A CA 1
ATOM 747 C C . THR A 1 97 ? 12.502 -11.650 -37.431 1.00 65.06 97 THR A C 1
ATOM 749 O O . THR A 1 97 ? 11.285 -11.830 -37.422 1.00 65.06 97 THR A O 1
ATOM 752 N N . ASN A 1 98 ? 13.263 -11.927 -38.496 1.00 58.97 98 ASN A N 1
ATOM 753 C CA . ASN A 1 98 ? 12.798 -12.544 -39.747 1.00 58.97 98 ASN A CA 1
ATOM 754 C C . ASN A 1 98 ? 11.643 -11.814 -40.452 1.00 58.97 98 ASN A C 1
ATOM 756 O O . ASN A 1 98 ? 10.856 -12.449 -41.145 1.00 58.97 98 ASN A O 1
ATOM 760 N N . ALA A 1 99 ? 11.553 -10.492 -40.271 1.00 58.69 99 ALA A N 1
ATOM 761 C CA . ALA A 1 99 ? 10.528 -9.589 -40.805 1.00 58.69 99 ALA A CA 1
ATOM 762 C C . ALA A 1 99 ? 9.078 -9.852 -40.377 1.00 58.69 99 ALA A C 1
ATOM 764 O O . ALA A 1 99 ? 8.266 -8.949 -40.508 1.00 58.69 99 ALA A O 1
ATOM 765 N N . ILE A 1 100 ? 8.799 -11.035 -39.828 1.00 56.84 100 ILE A N 1
ATOM 766 C CA . ILE A 1 100 ? 7.483 -11.495 -39.396 1.00 56.84 100 ILE A CA 1
ATOM 767 C C . ILE A 1 100 ? 7.201 -11.063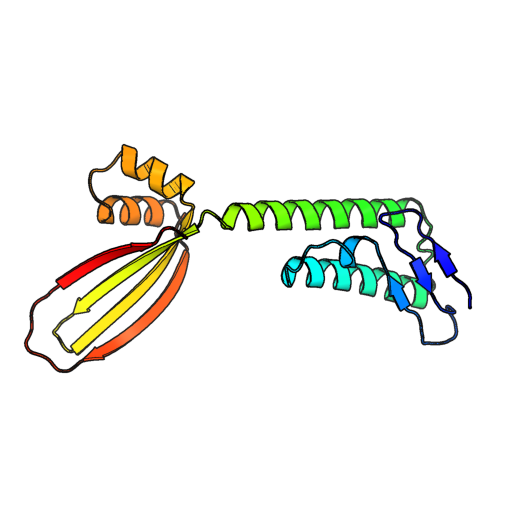 -37.966 1.00 56.84 100 ILE A C 1
ATOM 769 O O . ILE A 1 100 ? 6.048 -10.857 -37.642 1.00 56.84 100 ILE A O 1
ATOM 773 N N . ILE A 1 101 ? 8.207 -10.941 -37.098 1.00 62.03 101 ILE A N 1
ATOM 774 C CA . ILE A 1 101 ? 7.987 -10.763 -35.659 1.00 62.03 101 ILE A CA 1
ATOM 775 C C . ILE A 1 101 ? 8.640 -9.466 -35.197 1.00 62.03 101 ILE A C 1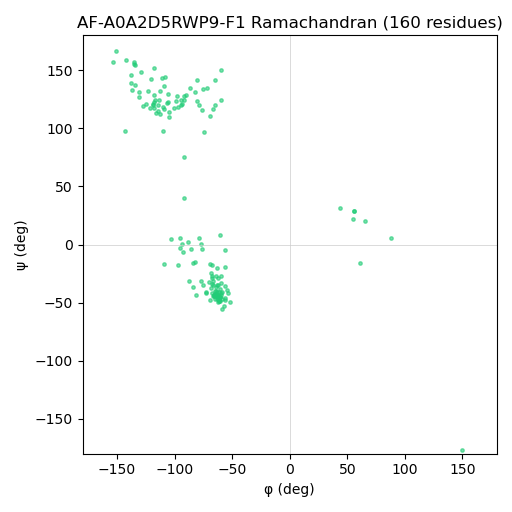
ATOM 777 O O . ILE A 1 101 ? 9.863 -9.329 -35.257 1.00 62.03 101 ILE A O 1
ATOM 781 N N . GLU A 1 102 ? 7.819 -8.546 -34.711 1.00 71.88 102 GLU A N 1
ATOM 782 C CA . GLU A 1 102 ? 8.224 -7.343 -33.997 1.00 71.88 102 GLU A CA 1
ATOM 783 C C . GLU A 1 102 ? 7.896 -7.527 -32.520 1.00 71.88 102 GLU A C 1
ATOM 785 O O . GLU A 1 102 ? 6.756 -7.814 -32.162 1.00 71.88 102 GLU A O 1
ATOM 790 N N . ARG A 1 103 ? 8.906 -7.426 -31.664 1.00 75.38 103 ARG A N 1
ATOM 791 C CA . ARG A 1 103 ? 8.753 -7.552 -30.218 1.00 75.38 103 ARG A CA 1
ATOM 792 C C . ARG A 1 103 ? 9.138 -6.236 -29.565 1.00 75.38 103 ARG A C 1
ATOM 794 O O . ARG A 1 103 ? 10.256 -5.781 -29.784 1.00 75.38 103 ARG A O 1
ATOM 801 N N . ASP A 1 104 ? 8.229 -5.669 -28.785 1.00 77.38 104 ASP A N 1
ATOM 802 C CA . ASP A 1 104 ? 8.468 -4.511 -27.924 1.00 77.38 104 ASP A CA 1
ATOM 803 C C . ASP A 1 104 ? 8.453 -4.988 -26.472 1.00 77.38 104 ASP A C 1
ATOM 805 O O . ASP A 1 104 ? 7.450 -5.525 -25.989 1.00 77.38 104 ASP A O 1
ATOM 809 N N . ILE A 1 105 ? 9.596 -4.855 -25.805 1.00 77.56 105 ILE A N 1
ATOM 810 C CA . ILE A 1 105 ? 9.757 -5.210 -24.399 1.00 77.56 105 ILE A CA 1
ATOM 811 C C . ILE A 1 105 ? 9.925 -3.920 -23.616 1.00 77.56 105 ILE A C 1
ATOM 813 O O . ILE A 1 105 ? 10.921 -3.217 -23.785 1.00 77.56 105 ILE A O 1
ATOM 817 N N . VAL A 1 106 ? 8.992 -3.671 -22.704 1.00 75.44 106 VAL A N 1
ATOM 818 C CA . VAL A 1 106 ? 9.060 -2.548 -21.776 1.00 75.44 106 VAL A CA 1
ATOM 819 C C . VAL A 1 106 ? 9.712 -3.015 -20.488 1.00 75.44 106 VAL A C 1
ATOM 821 O O . VAL A 1 106 ? 9.212 -3.925 -19.817 1.00 75.44 106 VAL A O 1
ATOM 824 N N . ILE A 1 107 ? 10.821 -2.381 -20.127 1.00 77.44 107 ILE A N 1
ATOM 825 C CA . ILE A 1 107 ? 11.600 -2.690 -18.932 1.00 77.44 107 ILE A CA 1
ATOM 826 C C . ILE A 1 107 ? 11.607 -1.460 -18.030 1.00 77.44 107 ILE A C 1
ATOM 828 O O . ILE A 1 107 ?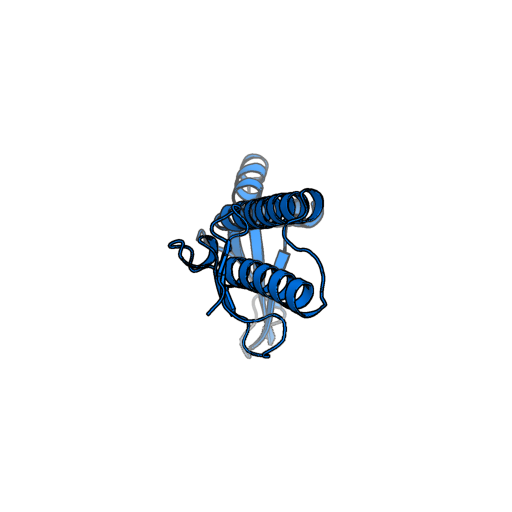 12.063 -0.393 -18.430 1.00 77.44 107 ILE A O 1
ATOM 832 N N . ASN A 1 108 ? 11.140 -1.629 -16.795 1.00 77.81 108 ASN A N 1
ATOM 833 C CA . ASN A 1 108 ? 11.250 -0.605 -15.765 1.00 77.81 108 ASN A CA 1
ATOM 834 C C . ASN A 1 108 ? 12.552 -0.800 -14.994 1.00 77.81 108 ASN A C 1
ATOM 836 O O . ASN A 1 108 ? 12.833 -1.899 -14.496 1.00 77.81 108 ASN A O 1
ATOM 840 N N . VAL A 1 109 ? 13.323 0.279 -14.884 1.00 75.44 109 VAL A N 1
ATOM 841 C CA . VAL A 1 109 ? 14.610 0.300 -14.188 1.00 75.44 109 VAL A CA 1
ATOM 842 C C . VAL A 1 109 ? 14.684 1.533 -13.289 1.00 75.44 109 VAL A C 1
ATOM 844 O O . VAL A 1 109 ? 14.317 2.618 -13.735 1.00 75.44 109 VAL A O 1
ATOM 847 N N . PRO A 1 110 ? 15.183 1.416 -12.045 1.00 79.69 110 PRO A N 1
ATOM 848 C CA . PRO A 1 110 ? 15.499 2.586 -11.229 1.00 79.69 110 PRO A CA 1
ATOM 849 C C . PRO A 1 110 ? 16.546 3.472 -11.915 1.00 79.69 110 PRO A C 1
ATOM 851 O O . PRO A 1 110 ? 17.647 3.009 -12.219 1.00 79.69 110 PRO A O 1
ATOM 854 N N . GLU A 1 111 ? 16.246 4.753 -12.114 1.00 78.75 111 GLU A N 1
ATOM 855 C CA . GLU A 1 111 ? 17.125 5.747 -12.741 1.00 78.75 111 GLU A CA 1
ATOM 856 C C . GLU A 1 111 ? 18.481 5.802 -12.030 1.00 78.75 111 GLU A C 1
ATOM 858 O O . GLU A 1 111 ? 19.535 5.846 -12.661 1.00 78.75 111 GLU A O 1
ATOM 863 N N . SER A 1 112 ? 18.480 5.697 -10.701 1.00 78.62 112 SER A N 1
ATOM 864 C CA . SER A 1 112 ? 19.704 5.644 -9.899 1.00 78.62 112 SER A CA 1
ATOM 865 C C . SER A 1 112 ? 20.599 4.444 -10.240 1.00 78.62 112 SER A C 1
ATOM 867 O O . SER A 1 112 ? 21.825 4.583 -10.280 1.00 78.62 112 SER A O 1
ATOM 869 N N . ALA A 1 113 ? 20.013 3.278 -10.525 1.00 79.38 113 ALA A N 1
ATOM 870 C CA . ALA A 1 113 ? 20.739 2.090 -10.962 1.00 79.38 113 ALA A CA 1
ATOM 871 C C . ALA A 1 113 ? 21.230 2.245 -12.410 1.00 79.38 113 ALA A C 1
ATOM 873 O O . ALA A 1 113 ? 22.385 1.928 -12.698 1.00 79.38 113 ALA A O 1
ATOM 874 N N . TRP A 1 114 ? 20.395 2.811 -13.285 1.00 83.12 114 TRP A N 1
ATOM 875 C CA . TRP A 1 114 ? 20.744 3.128 -14.671 1.00 83.12 114 TRP A CA 1
ATOM 876 C C . TRP A 1 114 ? 21.939 4.077 -14.773 1.00 83.12 114 TRP A C 1
ATOM 878 O O . TRP A 1 114 ? 22.967 3.733 -15.354 1.00 83.12 114 TRP A O 1
ATOM 888 N N . LEU A 1 115 ? 21.855 5.243 -14.129 1.00 82.62 115 LEU A N 1
ATOM 889 C CA . LEU A 1 115 ? 22.902 6.266 -14.131 1.00 82.62 115 LEU A CA 1
ATOM 890 C C . LEU A 1 115 ? 24.197 5.792 -13.471 1.00 82.62 115 LEU A C 1
ATOM 892 O O . LEU A 1 115 ? 25.273 6.306 -13.780 1.00 82.62 115 LEU A O 1
ATOM 896 N N . LYS A 1 116 ? 24.119 4.846 -12.531 1.00 84.69 116 LYS A N 1
ATOM 897 C CA . LYS A 1 116 ? 25.306 4.252 -11.918 1.00 84.69 116 LYS A CA 1
ATOM 898 C C . LYS A 1 116 ? 26.059 3.383 -12.922 1.00 84.69 116 LYS A C 1
ATOM 900 O O . LYS A 1 116 ? 27.267 3.544 -13.047 1.00 84.69 116 LYS A O 1
ATOM 905 N N . VAL A 1 117 ? 25.357 2.513 -13.644 1.00 84.25 117 VAL A N 1
ATOM 906 C CA . VAL A 1 117 ? 25.976 1.596 -14.610 1.00 84.25 117 VAL A CA 1
ATOM 907 C C . VAL A 1 117 ? 26.385 2.324 -15.894 1.00 84.25 117 VAL A C 1
ATOM 909 O O . VAL A 1 117 ? 27.466 2.055 -16.399 1.00 84.25 117 VAL A O 1
ATOM 912 N N . MET A 1 118 ? 25.632 3.334 -16.351 1.00 83.81 118 MET A N 1
ATOM 913 C CA . MET A 1 118 ? 26.024 4.224 -17.467 1.00 83.81 118 MET A CA 1
ATOM 914 C C . MET A 1 118 ? 27.376 4.930 -17.255 1.00 83.81 118 MET A C 1
ATOM 916 O O . MET A 1 118 ? 27.964 5.430 -18.206 1.00 83.81 118 MET A O 1
ATOM 920 N N . LYS A 1 119 ? 27.880 5.023 -16.015 1.00 86.19 119 LYS A N 1
ATOM 921 C CA . LYS A 1 119 ? 29.225 5.563 -15.733 1.00 86.19 119 LYS A CA 1
ATOM 922 C C . LYS A 1 119 ? 30.340 4.534 -15.928 1.00 86.19 119 LYS A C 1
ATOM 924 O O . LYS A 1 119 ? 31.508 4.913 -15.935 1.00 86.19 119 LYS A O 1
ATOM 929 N N . GLU A 1 120 ? 29.985 3.257 -16.009 1.00 84.38 120 GLU A N 1
ATOM 930 C CA . GLU A 1 120 ? 30.900 2.115 -16.062 1.00 84.38 120 GLU A CA 1
ATOM 931 C C . GLU A 1 120 ? 30.925 1.445 -17.445 1.00 84.38 120 GLU A C 1
ATOM 933 O O . GLU A 1 120 ? 31.867 0.708 -17.735 1.00 84.38 120 GLU A O 1
ATOM 938 N N . VAL A 1 121 ? 29.928 1.706 -18.300 1.00 87.50 121 VAL A N 1
ATOM 939 C CA . VAL A 1 121 ? 29.817 1.138 -19.652 1.00 87.50 121 VAL A CA 1
ATOM 940 C C . VAL A 1 121 ? 29.455 2.205 -20.687 1.00 87.50 121 VAL A C 1
ATOM 942 O O . VAL A 1 121 ? 28.828 3.210 -20.364 1.00 87.50 121 VAL A O 1
ATOM 945 N N . ASP A 1 122 ? 29.829 1.957 -21.943 1.00 81.56 122 ASP A N 1
ATOM 946 C CA . ASP A 1 122 ? 29.735 2.940 -23.032 1.00 81.56 122 ASP A CA 1
ATOM 947 C C . ASP A 1 122 ? 28.447 2.824 -23.874 1.00 81.56 122 ASP A C 1
ATOM 949 O O . ASP A 1 122 ? 28.240 3.627 -24.787 1.00 81.56 122 ASP A O 1
ATOM 953 N N . SER A 1 123 ? 27.575 1.840 -23.606 1.00 82.81 123 SER A N 1
ATOM 954 C CA . SER A 1 123 ? 26.319 1.661 -24.346 1.00 82.81 123 SER A CA 1
ATOM 955 C C . SER A 1 123 ? 25.124 1.313 -23.456 1.00 82.81 123 SER A C 1
ATOM 957 O O . SER A 1 123 ? 25.234 0.569 -22.484 1.00 82.81 123 SER A O 1
ATOM 959 N N . GLU A 1 124 ? 23.946 1.806 -23.838 1.00 80.94 124 GLU A N 1
ATOM 960 C CA . GLU A 1 124 ? 22.672 1.528 -23.160 1.00 80.94 124 GLU A CA 1
ATOM 961 C C . GLU A 1 124 ? 22.301 0.031 -23.196 1.00 80.94 124 GLU A C 1
ATOM 963 O O . GLU A 1 124 ? 21.673 -0.484 -22.268 1.00 80.94 124 GLU A O 1
ATOM 968 N N . GLN A 1 125 ? 22.741 -0.700 -24.231 1.00 81.38 125 GLN A N 1
ATOM 969 C CA . GLN A 1 125 ? 22.578 -2.156 -24.311 1.00 81.38 125 GLN A CA 1
ATOM 970 C C . GLN A 1 125 ? 23.423 -2.870 -23.250 1.00 81.38 125 GLN A C 1
ATOM 972 O O . GLN A 1 125 ? 22.919 -3.783 -22.597 1.00 81.38 125 GLN A O 1
ATOM 977 N N . ASP A 1 126 ? 24.664 -2.429 -23.030 1.00 83.12 126 ASP A N 1
ATOM 978 C CA . ASP A 1 126 ? 25.533 -2.997 -21.993 1.00 83.12 126 ASP A CA 1
ATOM 979 C C . ASP A 1 126 ? 24.983 -2.703 -20.590 1.00 83.12 126 ASP A C 1
ATOM 981 O O . ASP A 1 126 ? 25.054 -3.555 -19.703 1.00 83.12 126 ASP A O 1
ATOM 985 N N . VAL A 1 127 ? 24.366 -1.531 -20.388 1.00 81.69 127 VAL A N 1
ATOM 986 C CA . VAL A 1 127 ? 23.691 -1.203 -19.123 1.00 81.69 127 VAL A CA 1
ATOM 987 C C . VAL A 1 127 ? 22.551 -2.171 -18.840 1.00 81.69 127 VAL A C 1
ATOM 989 O O . VAL A 1 127 ? 22.467 -2.715 -17.737 1.00 81.69 127 VAL A O 1
ATOM 992 N N . LEU A 1 128 ? 21.683 -2.408 -19.828 1.00 79.44 128 LEU A N 1
ATOM 993 C CA . LEU A 1 128 ? 20.586 -3.366 -19.699 1.00 79.44 128 LEU A CA 1
ATOM 994 C C . LEU A 1 128 ? 21.093 -4.775 -19.390 1.00 79.44 128 LEU A C 1
ATOM 996 O O . LEU A 1 128 ? 20.501 -5.458 -18.553 1.00 79.44 128 LEU A O 1
ATOM 1000 N N . ASP A 1 129 ? 22.176 -5.209 -20.033 1.00 82.12 129 ASP A N 1
ATOM 1001 C CA . ASP A 1 129 ? 22.742 -6.540 -19.821 1.00 82.12 129 ASP A CA 1
ATOM 1002 C C . ASP A 1 129 ? 23.296 -6.686 -18.393 1.00 82.12 129 ASP A C 1
ATOM 1004 O O . ASP A 1 129 ? 23.017 -7.681 -17.718 1.00 82.12 129 ASP A O 1
ATOM 1008 N N . VAL A 1 130 ? 24.003 -5.668 -17.889 1.00 81.44 130 VAL A N 1
ATOM 1009 C CA . VAL A 1 130 ? 24.516 -5.631 -16.509 1.00 81.44 130 VAL A CA 1
ATOM 1010 C C . VAL A 1 130 ? 23.374 -5.601 -15.489 1.00 81.44 130 VAL A C 1
ATOM 1012 O O . VAL A 1 130 ? 23.384 -6.372 -14.527 1.00 81.44 130 VAL A O 1
ATOM 1015 N N . LEU A 1 131 ? 22.363 -4.753 -15.686 1.00 81.06 131 LEU A N 1
ATOM 1016 C CA . LEU A 1 131 ? 21.242 -4.623 -14.748 1.00 81.06 131 LEU A CA 1
ATOM 1017 C C . LEU A 1 131 ? 20.323 -5.851 -14.752 1.00 81.06 131 LEU A C 1
ATOM 1019 O O . LEU A 1 131 ? 19.821 -6.244 -13.694 1.00 81.06 131 LEU A O 1
ATOM 1023 N N . SER A 1 132 ? 20.173 -6.512 -15.902 1.00 77.62 132 SER A N 1
ATOM 1024 C CA . SER A 1 132 ? 19.450 -7.783 -16.016 1.00 77.62 132 SER A CA 1
ATOM 1025 C C . SER A 1 132 ? 20.156 -8.898 -15.243 1.00 77.62 132 SER A C 1
ATOM 1027 O O . SER A 1 132 ? 19.500 -9.673 -14.551 1.00 77.62 132 SER A O 1
ATOM 1029 N N . GLN A 1 133 ? 21.492 -8.957 -15.290 1.00 78.31 133 GLN A N 1
ATOM 1030 C CA . GLN A 1 133 ? 22.280 -9.916 -14.502 1.00 78.31 133 GLN A CA 1
ATOM 1031 C C . GLN A 1 133 ? 22.215 -9.646 -12.990 1.00 78.31 133 GLN A C 1
ATOM 1033 O O . GLN A 1 133 ? 22.354 -10.573 -12.193 1.00 78.31 133 GLN A O 1
ATOM 1038 N N . GLN A 1 134 ? 21.983 -8.393 -12.591 1.00 74.38 134 GLN A N 1
ATOM 1039 C CA . GLN A 1 134 ? 21.849 -7.975 -11.192 1.00 74.38 134 GLN A CA 1
ATOM 1040 C C . GLN A 1 134 ? 20.411 -8.078 -10.646 1.00 74.38 134 GLN A C 1
ATOM 1042 O O . GLN A 1 134 ? 20.186 -7.728 -9.491 1.00 74.38 134 GLN A O 1
ATOM 1047 N N . ASN A 1 135 ? 19.437 -8.565 -11.431 1.00 69.25 135 ASN A N 1
ATOM 1048 C CA . ASN A 1 135 ? 18.004 -8.581 -11.084 1.00 69.25 135 ASN A CA 1
ATOM 1049 C C . ASN A 1 135 ? 17.423 -7.193 -10.734 1.00 69.25 135 ASN A C 1
ATOM 1051 O O . ASN A 1 135 ? 16.463 -7.094 -9.972 1.00 69.25 135 ASN A O 1
ATOM 1055 N N . HIS A 1 136 ? 17.980 -6.117 -11.292 1.00 68.44 136 HIS A N 1
ATOM 1056 C CA . HIS A 1 136 ? 17.490 -4.745 -11.090 1.00 68.44 136 HIS A CA 1
ATOM 1057 C C . HIS A 1 136 ? 16.527 -4.277 -12.195 1.00 68.44 136 HIS A C 1
ATOM 1059 O O . HIS A 1 136 ? 16.122 -3.116 -12.217 1.00 68.44 136 HIS A O 1
ATOM 1065 N N . CYS A 1 137 ? 16.161 -5.176 -13.110 1.00 66.62 137 CYS A N 1
ATOM 1066 C CA . CYS A 1 137 ? 15.219 -4.927 -14.194 1.00 66.62 137 CYS A CA 1
ATOM 1067 C C . CYS A 1 137 ? 13.908 -5.672 -13.940 1.00 66.62 137 CYS A C 1
ATOM 1069 O O . CYS A 1 137 ? 13.909 -6.865 -13.622 1.00 66.62 137 CYS A O 1
ATOM 1071 N N . HIS A 1 138 ? 12.784 -4.999 -14.172 1.00 71.12 138 HIS A N 1
ATOM 1072 C CA . HIS A 1 138 ? 11.472 -5.637 -14.190 1.00 71.12 138 HIS A CA 1
ATOM 1073 C C . HIS A 1 138 ? 10.832 -5.473 -15.565 1.00 71.12 138 HIS A C 1
ATOM 1075 O O . HIS A 1 138 ? 10.610 -4.352 -16.020 1.00 71.12 138 HIS A O 1
ATOM 1081 N N . ILE A 1 139 ? 10.523 -6.595 -16.224 1.00 72.12 139 ILE A N 1
ATOM 1082 C CA . ILE A 1 139 ? 9.753 -6.586 -17.472 1.00 72.12 139 ILE A CA 1
ATOM 1083 C C . ILE A 1 139 ? 8.325 -6.171 -17.120 1.00 72.12 139 ILE A C 1
ATOM 1085 O O . ILE A 1 139 ? 7.604 -6.910 -16.449 1.00 72.12 139 ILE A O 1
ATOM 1089 N N . ALA A 1 140 ? 7.944 -4.973 -17.546 1.00 69.56 140 ALA A N 1
ATOM 1090 C CA . ALA A 1 140 ? 6.621 -4.412 -17.326 1.00 69.56 140 ALA A CA 1
ATOM 1091 C C . ALA A 1 140 ? 5.628 -4.897 -18.387 1.00 69.56 140 ALA A C 1
ATOM 1093 O O . ALA A 1 140 ? 4.467 -5.158 -18.076 1.00 69.56 140 ALA A O 1
ATOM 1094 N N . SER A 1 141 ? 6.086 -5.050 -19.632 1.00 75.06 141 SER A N 1
ATOM 1095 C CA . SER A 1 141 ? 5.298 -5.658 -20.702 1.00 75.06 141 SER A CA 1
ATOM 1096 C C . SER A 1 141 ? 6.186 -6.294 -21.771 1.00 75.06 141 SER A C 1
ATOM 1098 O O . SER A 1 141 ? 7.359 -5.950 -21.911 1.00 75.06 141 SER A O 1
ATOM 1100 N N . ASP A 1 142 ? 5.619 -7.252 -22.500 1.00 80.12 142 ASP A N 1
ATOM 1101 C CA . ASP A 1 142 ? 6.277 -7.974 -23.584 1.00 80.12 142 ASP A CA 1
ATOM 1102 C C . ASP A 1 142 ? 5.252 -8.225 -24.690 1.00 80.12 142 ASP A C 1
ATOM 1104 O O . ASP A 1 142 ? 4.405 -9.118 -24.594 1.00 80.12 142 ASP A O 1
ATOM 1108 N N . THR A 1 143 ? 5.279 -7.367 -25.704 1.00 77.56 143 THR A N 1
ATOM 1109 C CA . THR A 1 143 ? 4.300 -7.369 -26.789 1.00 77.56 143 THR A CA 1
ATOM 1110 C C . THR A 1 143 ? 4.939 -7.929 -28.045 1.00 77.56 143 THR A C 1
ATOM 1112 O O . THR A 1 143 ? 5.995 -7.471 -28.469 1.00 77.56 143 THR A O 1
ATOM 1115 N N . VAL A 1 144 ? 4.277 -8.903 -28.672 1.00 74.44 144 VAL A N 1
ATOM 1116 C CA . VAL A 1 144 ? 4.726 -9.512 -29.928 1.00 74.44 144 VAL A CA 1
ATOM 1117 C C . VAL A 1 144 ? 3.692 -9.249 -31.014 1.00 74.44 144 VAL A C 1
ATOM 1119 O O . VAL A 1 144 ? 2.559 -9.720 -30.933 1.00 74.44 144 VAL A O 1
ATOM 1122 N N . ASN A 1 145 ? 4.104 -8.531 -32.050 1.00 73.62 145 ASN A N 1
ATOM 1123 C CA . ASN A 1 145 ? 3.311 -8.212 -33.225 1.00 73.62 145 ASN A CA 1
ATOM 1124 C C . ASN A 1 145 ? 3.846 -8.951 -34.447 1.00 73.62 145 ASN A C 1
ATOM 1126 O O . ASN A 1 145 ? 5.056 -9.105 -34.619 1.00 73.62 145 ASN A O 1
ATOM 1130 N N . VAL A 1 146 ? 2.929 -9.391 -35.313 1.00 68.44 146 VAL A N 1
ATOM 1131 C CA . VAL A 1 146 ? 3.285 -10.010 -36.589 1.00 68.44 146 VAL A CA 1
ATOM 1132 C C . VAL A 1 146 ? 3.142 -8.991 -37.716 1.00 68.44 146 VAL A C 1
ATOM 1134 O O . VAL A 1 146 ? 2.037 -8.504 -37.952 1.00 68.44 146 VAL A O 1
ATOM 1137 N N . VAL A 1 147 ? 4.238 -8.655 -38.398 1.00 65.62 147 VAL A N 1
ATOM 1138 C CA . VAL A 1 147 ? 4.283 -7.629 -39.459 1.00 65.62 147 VAL A CA 1
ATOM 1139 C C . VAL A 1 147 ? 4.747 -8.282 -40.766 1.00 65.62 147 VAL A C 1
ATOM 1141 O O . VAL A 1 147 ? 5.574 -9.176 -40.730 1.00 65.62 147 VAL A O 1
ATOM 1144 N N . ASP A 1 148 ? 4.213 -7.895 -41.928 1.00 56.34 148 ASP A N 1
ATOM 1145 C CA . ASP A 1 148 ? 4.576 -8.493 -43.228 1.00 56.34 148 ASP A CA 1
ATOM 1146 C C . ASP A 1 148 ? 5.377 -7.478 -44.066 1.00 56.34 148 ASP A C 1
ATOM 1148 O O . ASP A 1 148 ? 4.800 -6.553 -44.641 1.00 56.34 148 ASP A O 1
ATOM 1152 N N . THR A 1 149 ? 6.718 -7.566 -44.062 1.00 59.28 149 THR A N 1
ATOM 1153 C CA . THR A 1 149 ? 7.615 -6.625 -44.777 1.00 59.28 149 THR A CA 1
ATOM 1154 C C . THR A 1 149 ? 8.948 -7.256 -45.233 1.00 59.28 149 THR A C 1
ATOM 1156 O O . THR A 1 149 ? 9.308 -8.355 -44.828 1.00 59.28 149 THR A O 1
ATOM 1159 N N . ASN A 1 150 ? 9.696 -6.569 -46.114 1.00 58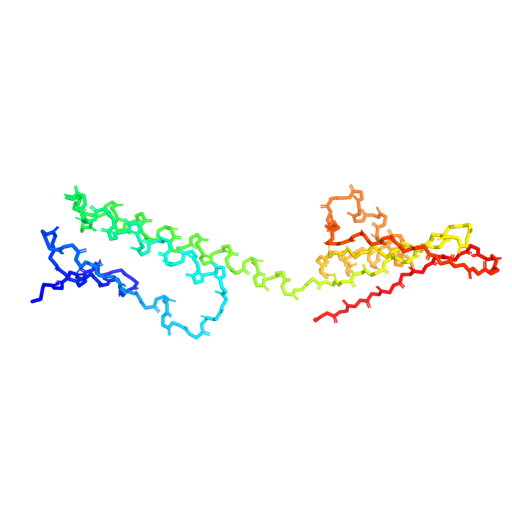.12 150 ASN A N 1
ATOM 1160 C CA . ASN A 1 150 ? 11.016 -6.997 -46.615 1.00 58.12 150 ASN A CA 1
ATOM 1161 C C . ASN A 1 150 ? 12.114 -6.864 -45.532 1.00 58.12 150 ASN A C 1
ATOM 1163 O O . ASN A 1 150 ? 12.199 -5.845 -44.852 1.00 58.12 150 ASN A O 1
ATOM 1167 N N . ALA A 1 151 ? 12.959 -7.891 -45.386 1.00 51.34 151 ALA A N 1
ATOM 1168 C CA . ALA A 1 151 ? 13.760 -8.151 -44.184 1.00 51.34 151 ALA A CA 1
ATOM 1169 C C . ALA A 1 151 ? 15.079 -7.361 -44.039 1.00 51.34 151 ALA A C 1
ATOM 1171 O O . ALA A 1 151 ? 15.941 -7.409 -44.916 1.00 51.34 151 ALA A O 1
ATOM 1172 N N . ILE A 1 152 ? 15.274 -6.773 -42.851 1.00 56.62 152 ILE A N 1
ATOM 1173 C CA . ILE A 1 152 ? 16.560 -6.410 -42.225 1.00 56.62 152 ILE A CA 1
ATOM 1174 C C . ILE A 1 152 ? 16.438 -6.785 -40.731 1.00 56.62 152 ILE A C 1
ATOM 1176 O O . ILE A 1 152 ? 15.366 -6.607 -40.149 1.00 56.62 152 ILE A O 1
ATOM 1180 N N . PHE A 1 153 ? 17.484 -7.362 -40.124 1.00 56.09 153 PHE A N 1
ATOM 1181 C CA . PHE A 1 153 ? 17.543 -7.552 -38.667 1.00 56.09 153 PHE A CA 1
ATOM 1182 C C . PHE A 1 153 ? 17.924 -6.221 -38.023 1.00 56.09 153 PHE A C 1
ATOM 1184 O O . PHE A 1 153 ? 18.993 -5.686 -38.314 1.00 56.09 153 PHE A O 1
ATOM 1191 N N . GLU A 1 154 ? 17.051 -5.701 -37.167 1.00 65.62 154 GLU A N 1
ATOM 1192 C CA . GLU A 1 154 ? 17.235 -4.421 -36.492 1.00 65.62 154 GLU A CA 1
ATOM 1193 C C . GLU A 1 154 ? 16.825 -4.572 -35.024 1.00 65.62 154 GLU A C 1
ATOM 1195 O O . GLU A 1 154 ? 15.796 -5.179 -34.705 1.00 65.62 154 GLU A O 1
ATOM 1200 N N . SER A 1 155 ? 17.686 -4.075 -34.137 1.00 70.25 155 SER A N 1
ATOM 1201 C CA . SER A 1 155 ? 17.469 -4.009 -32.695 1.00 70.25 155 SER A CA 1
ATOM 1202 C C . SER A 1 155 ? 17.800 -2.594 -32.256 1.00 70.25 155 SER A C 1
ATOM 1204 O O . SER A 1 155 ? 18.899 -2.114 -32.539 1.00 70.25 155 SER A O 1
ATOM 1206 N N . SER A 1 156 ? 16.875 -1.951 -31.556 1.00 76.38 156 SER A N 1
ATOM 1207 C CA . SER A 1 156 ? 17.054 -0.607 -31.008 1.00 76.38 156 SER A CA 1
ATOM 1208 C C . SER A 1 156 ? 16.541 -0.541 -29.574 1.00 76.38 156 SER A C 1
ATOM 1210 O O . SER A 1 156 ? 15.714 -1.355 -29.147 1.00 76.38 156 SER A O 1
ATOM 1212 N N . ILE A 1 157 ? 17.082 0.415 -28.826 1.00 78.88 157 ILE A N 1
ATOM 1213 C CA . ILE A 1 157 ? 16.665 0.744 -27.468 1.00 78.88 157 ILE A CA 1
ATOM 1214 C C . ILE A 1 157 ? 16.283 2.215 -27.462 1.00 78.88 157 ILE A C 1
ATOM 1216 O O . ILE A 1 157 ? 17.058 3.037 -27.944 1.00 78.88 157 ILE A O 1
ATOM 1220 N N . ASP A 1 158 ? 15.124 2.514 -26.886 1.00 78.12 158 ASP A N 1
ATOM 1221 C CA . ASP A 1 158 ? 14.716 3.873 -26.556 1.00 78.12 158 ASP A CA 1
ATOM 1222 C C . ASP A 1 158 ? 14.535 3.991 -25.038 1.00 78.12 158 ASP A C 1
ATOM 1224 O O . ASP A 1 158 ? 13.830 3.189 -24.417 1.00 78.12 158 ASP A O 1
ATOM 1228 N N . VAL A 1 159 ? 15.174 4.997 -24.437 1.00 76.44 159 VAL A N 1
ATOM 1229 C CA . VAL A 1 159 ? 15.120 5.273 -22.994 1.00 76.44 159 VAL A CA 1
ATOM 1230 C C . VAL A 1 159 ? 14.241 6.491 -22.736 1.00 76.44 159 VAL A C 1
ATOM 1232 O O . VAL A 1 159 ? 14.510 7.584 -23.237 1.00 76.44 159 VAL A O 1
ATOM 1235 N N . ILE A 1 160 ? 13.199 6.316 -21.926 1.00 73.62 160 ILE A N 1
ATOM 1236 C CA . ILE A 1 160 ? 12.238 7.360 -21.572 1.00 73.62 160 ILE A CA 1
ATOM 1237 C C . ILE A 1 160 ? 12.390 7.693 -20.086 1.00 73.62 160 ILE A C 1
ATOM 1239 O O . ILE A 1 160 ? 12.069 6.889 -19.209 1.00 73.62 160 ILE A O 1
ATOM 1243 N N . TYR A 1 161 ? 12.860 8.910 -19.813 1.00 67.06 161 TYR A N 1
ATOM 1244 C CA . TYR A 1 161 ? 12.880 9.503 -18.476 1.00 67.06 161 TYR A CA 1
ATOM 1245 C C . TYR A 1 161 ? 11.480 10.052 -18.173 1.00 67.06 161 TYR A C 1
ATOM 1247 O O . TYR A 1 161 ? 10.946 10.820 -18.981 1.00 67.06 161 TYR A O 1
ATOM 1255 N N . LYS A 1 162 ? 10.868 9.611 -17.071 1.00 56.75 162 LYS A N 1
ATOM 1256 C CA . LYS A 1 162 ? 9.512 10.008 -16.662 1.00 56.75 162 LYS A CA 1
ATOM 1257 C C . LYS A 1 162 ? 9.512 11.149 -15.658 1.00 56.75 162 LYS A C 1
ATOM 1259 O O . LYS A 1 162 ? 10.479 11.244 -14.878 1.00 56.75 162 LYS A O 1
#